Protein AF-A0A930ERE7-F1 (afdb_monomer)

Structure (mmCIF, N/CA/C/O backbone):
data_AF-A0A930ERE7-F1
#
_entry.id   AF-A0A930ERE7-F1
#
loop_
_atom_site.group_PDB
_atom_site.id
_atom_site.type_symbol
_atom_site.label_atom_id
_atom_site.label_alt_id
_atom_site.label_comp_id
_atom_site.label_asym_id
_atom_site.label_entity_id
_atom_site.label_seq_id
_atom_site.pdbx_PDB_ins_code
_atom_site.Cartn_x
_atom_site.Cartn_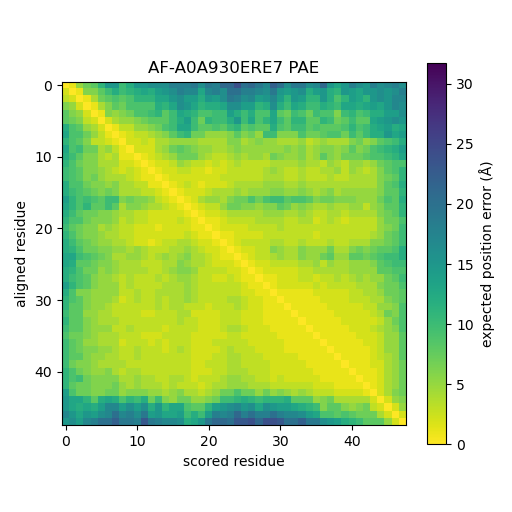y
_atom_site.Cartn_z
_atom_site.occupancy
_atom_site.B_iso_or_equiv
_atom_site.auth_seq_id
_atom_site.auth_comp_id
_atom_site.auth_asym_id
_atom_site.auth_atom_id
_atom_site.pdbx_PDB_model_num
ATOM 1 N N . MET A 1 1 ? 16.601 -10.412 -1.789 1.00 45.03 1 MET A N 1
ATOM 2 C CA . MET A 1 1 ? 16.201 -10.977 -0.465 1.00 45.03 1 MET A CA 1
ATOM 3 C C . MET A 1 1 ? 14.709 -10.675 -0.324 1.00 45.03 1 MET A C 1
ATOM 5 O O . MET A 1 1 ? 14.339 -9.627 -0.812 1.00 45.03 1 MET A O 1
ATOM 9 N N . ILE A 1 2 ? 13.810 -11.529 0.195 1.00 54.62 2 ILE A N 1
ATOM 10 C CA . ILE A 1 2 ? 12.398 -11.081 0.311 1.00 54.62 2 ILE A CA 1
ATOM 11 C C . ILE A 1 2 ? 12.353 -10.067 1.463 1.00 54.62 2 ILE A C 1
ATOM 13 O O . ILE A 1 2 ? 12.676 -10.470 2.585 1.00 54.62 2 ILE A O 1
ATOM 17 N N . PRO A 1 3 ? 12.022 -8.785 1.224 1.00 58.31 3 PRO A N 1
ATOM 18 C CA . PRO A 1 3 ? 11.936 -7.806 2.298 1.00 58.31 3 PRO A CA 1
ATOM 19 C C . PRO A 1 3 ? 10.923 -8.284 3.342 1.00 58.31 3 PRO A C 1
ATOM 21 O O . PRO A 1 3 ? 9.925 -8.924 3.005 1.00 58.31 3 PRO A O 1
ATOM 24 N N . ILE A 1 4 ? 11.202 -8.039 4.624 1.00 63.81 4 ILE A N 1
ATOM 25 C CA . ILE A 1 4 ? 10.295 -8.429 5.707 1.00 63.81 4 ILE A CA 1
ATOM 26 C C . ILE A 1 4 ? 9.036 -7.579 5.558 1.00 63.81 4 ILE A C 1
ATOM 28 O O . ILE A 1 4 ? 9.015 -6.409 5.917 1.00 63.81 4 ILE A O 1
ATOM 32 N N . ILE A 1 5 ? 7.992 -8.173 4.990 1.00 66.94 5 ILE A N 1
ATOM 33 C CA . ILE A 1 5 ? 6.693 -7.526 4.868 1.00 66.94 5 ILE A CA 1
ATOM 34 C C . ILE A 1 5 ? 6.080 -7.520 6.263 1.00 66.94 5 ILE A C 1
AT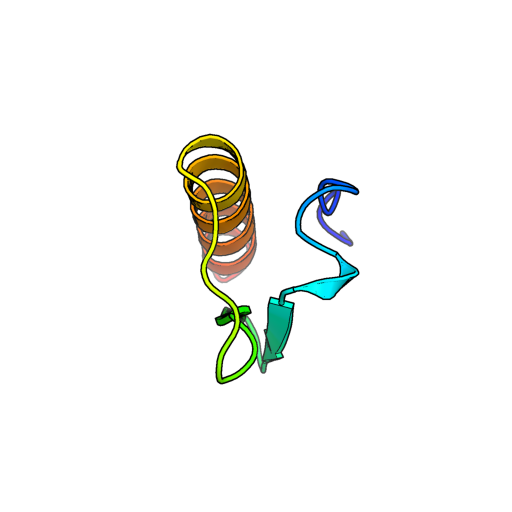OM 36 O O . ILE A 1 5 ? 5.804 -8.586 6.827 1.00 66.94 5 ILE A O 1
ATOM 40 N N . GLY A 1 6 ? 5.851 -6.328 6.808 1.00 68.00 6 GLY A N 1
ATOM 41 C CA . GLY A 1 6 ? 5.071 -6.157 8.021 1.00 68.00 6 GLY A CA 1
ATOM 42 C C . GLY A 1 6 ? 3.747 -6.908 7.909 1.00 68.00 6 GLY A C 1
ATOM 43 O O . GLY A 1 6 ? 3.012 -6.785 6.920 1.00 68.00 6 GLY A O 1
ATOM 44 N N . LYS A 1 7 ? 3.420 -7.729 8.916 1.00 71.38 7 LYS A N 1
ATOM 45 C CA . LYS A 1 7 ? 2.157 -8.493 8.951 1.00 71.38 7 LYS A CA 1
ATOM 46 C C . LY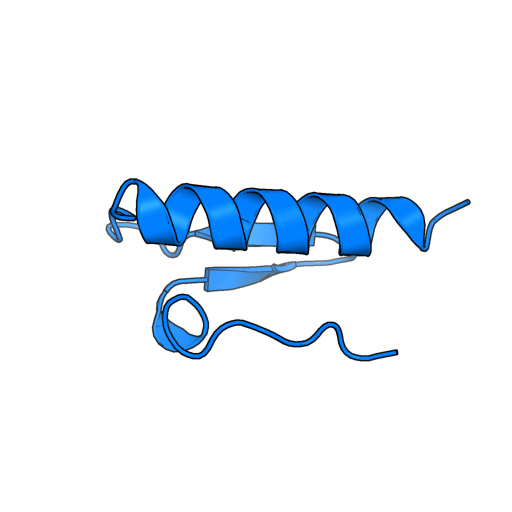S A 1 7 ? 0.928 -7.592 8.767 1.00 71.38 7 LYS A C 1
ATOM 48 O O . LYS A 1 7 ? -0.108 -8.085 8.328 1.00 71.38 7 LYS A O 1
ATOM 53 N N . LEU A 1 8 ? 1.059 -6.306 9.098 1.00 72.38 8 LEU A N 1
ATOM 54 C CA . LEU A 1 8 ? 0.028 -5.280 8.989 1.00 72.38 8 LEU A CA 1
ATOM 55 C C . LEU A 1 8 ? -0.382 -5.024 7.529 1.00 72.38 8 LEU A C 1
ATOM 57 O O . LEU A 1 8 ? -1.572 -5.032 7.213 1.00 72.38 8 LEU A O 1
ATOM 61 N N . ILE A 1 9 ? 0.584 -4.905 6.613 1.00 81.38 9 ILE A N 1
ATOM 62 C CA . ILE A 1 9 ? 0.314 -4.532 5.214 1.00 81.38 9 ILE A CA 1
ATOM 63 C C . ILE A 1 9 ? 0.223 -5.720 4.250 1.00 81.38 9 ILE A C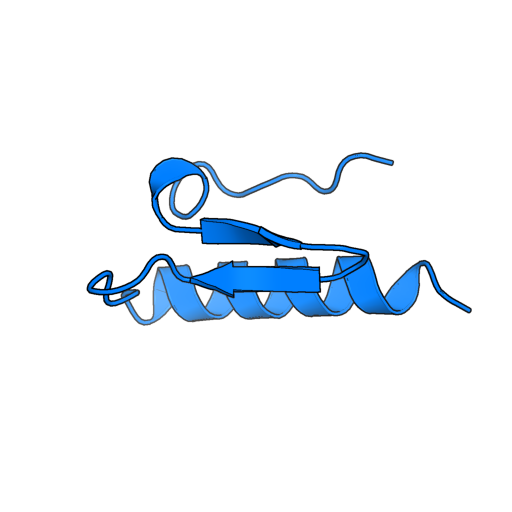 1
ATOM 65 O O . ILE A 1 9 ? -0.314 -5.571 3.154 1.00 81.38 9 ILE A O 1
ATOM 69 N N . SER A 1 10 ? 0.658 -6.921 4.653 1.00 78.69 10 SER A N 1
ATOM 70 C CA . SER A 1 10 ? 0.734 -8.114 3.785 1.00 78.69 10 SER A CA 1
ATOM 71 C C . SER A 1 10 ? -0.577 -8.469 3.055 1.00 78.69 10 SER A C 1
ATOM 73 O O . SER A 1 10 ? -0.547 -8.896 1.903 1.00 78.69 10 SER A O 1
ATOM 75 N N . GLY A 1 11 ? -1.742 -8.261 3.679 1.00 83.44 11 GLY A N 1
ATOM 76 C CA . GLY A 1 11 ? -3.046 -8.505 3.040 1.00 83.44 11 GLY A CA 1
ATOM 77 C C . GLY A 1 11 ? -3.579 -7.337 2.201 1.00 83.44 11 GLY A C 1
ATOM 78 O O . GLY A 1 11 ? -4.513 -7.520 1.412 1.00 83.44 11 GLY A O 1
ATOM 79 N N . LYS A 1 12 ? -2.993 -6.153 2.379 1.00 87.31 12 LYS A N 1
ATOM 80 C CA . LYS A 1 12 ? -3.469 -4.851 1.897 1.00 87.31 12 LYS A CA 1
ATOM 81 C C . LYS A 1 12 ? -2.745 -4.362 0.646 1.00 87.31 12 LYS A C 1
ATOM 83 O O . LYS A 1 12 ? -3.267 -3.487 -0.038 1.00 87.31 12 LYS A O 1
ATOM 88 N N . ILE A 1 13 ? -1.591 -4.943 0.336 1.00 88.44 13 ILE A N 1
ATOM 89 C CA . ILE A 1 13 ? -0.741 -4.551 -0.790 1.00 88.44 13 ILE A CA 1
ATOM 90 C C . ILE A 1 13 ? -0.680 -5.648 -1.858 1.00 88.44 13 ILE A C 1
ATOM 92 O O . ILE A 1 13 ? -1.015 -6.809 -1.604 1.00 88.44 13 ILE A O 1
ATOM 96 N N . GLU A 1 14 ? -0.250 -5.273 -3.054 1.00 87.56 14 GLU A N 1
ATOM 97 C CA . GLU A 1 14 ? 0.088 -6.153 -4.167 1.00 87.56 14 GLU A CA 1
ATOM 98 C C . GLU A 1 14 ? 1.503 -5.833 -4.648 1.00 87.56 14 GLU A C 1
ATOM 100 O O . GLU A 1 14 ? 1.886 -4.670 -4.770 1.00 87.56 14 GLU A O 1
ATOM 105 N N . PHE A 1 15 ? 2.280 -6.878 -4.926 1.00 84.31 15 PHE A N 1
ATOM 106 C CA . PHE A 1 15 ? 3.610 -6.744 -5.509 1.00 84.31 15 PHE A CA 1
ATOM 107 C C . PHE A 1 15 ? 3.475 -6.594 -7.018 1.00 84.31 15 PHE A C 1
ATOM 109 O O . PHE A 1 15 ? 2.860 -7.433 -7.681 1.00 84.31 15 PHE A O 1
ATOM 116 N N . ILE A 1 16 ? 4.070 -5.537 -7.553 1.00 83.62 16 ILE A N 1
ATOM 117 C CA . ILE A 1 16 ? 4.243 -5.331 -8.987 1.00 83.62 16 ILE A CA 1
ATOM 118 C C . ILE A 1 16 ? 5.728 -5.452 -9.332 1.00 83.62 16 ILE A C 1
ATOM 120 O O . ILE A 1 16 ? 6.571 -5.658 -8.461 1.00 83.62 16 ILE A O 1
ATOM 124 N N . HIS A 1 17 ? 6.061 -5.399 -10.620 1.00 79.44 17 HIS A N 1
ATOM 125 C CA . HIS A 1 17 ? 7.440 -5.572 -11.068 1.00 79.44 17 HIS A CA 1
ATOM 126 C C . HIS A 1 17 ? 8.338 -4.496 -10.430 1.00 79.44 17 HIS A C 1
ATOM 128 O O . HIS A 1 17 ? 8.247 -3.330 -10.803 1.00 79.44 17 HIS A O 1
ATOM 134 N N . ASN A 1 18 ? 9.172 -4.908 -9.469 1.00 78.56 18 ASN A N 1
ATOM 135 C CA . ASN A 1 18 ? 10.081 -4.058 -8.692 1.00 78.56 18 ASN A CA 1
ATOM 136 C C . ASN A 1 18 ? 9.436 -2.975 -7.799 1.00 78.56 18 ASN A C 1
ATOM 138 O O . ASN A 1 18 ? 10.117 -2.052 -7.366 1.00 78.56 18 ASN A O 1
ATOM 142 N N . ASP A 1 19 ? 8.136 -3.060 -7.512 1.00 83.94 19 ASP A N 1
ATOM 143 C CA . ASP A 1 19 ? 7.431 -2.062 -6.692 1.00 83.94 19 ASP A CA 1
ATOM 144 C C . ASP A 1 19 ? 6.248 -2.719 -5.945 1.00 83.94 19 ASP A C 1
ATOM 146 O O . ASP A 1 19 ? 5.933 -3.898 -6.144 1.00 83.94 19 ASP A O 1
ATOM 150 N N . VAL A 1 20 ? 5.603 -1.984 -5.041 1.00 86.75 20 VAL A N 1
ATOM 151 C CA . VAL A 1 20 ? 4.442 -2.431 -4.263 1.00 86.75 20 VAL A CA 1
ATOM 152 C C . VAL A 1 20 ? 3.355 -1.380 -4.343 1.00 86.75 20 VAL A C 1
ATOM 154 O O . VAL A 1 20 ? 3.603 -0.193 -4.167 1.00 86.75 20 VAL A O 1
ATOM 157 N N . ILE A 1 21 ? 2.121 -1.823 -4.556 1.00 89.50 21 ILE A N 1
ATOM 158 C CA . ILE A 1 21 ? 0.949 -0.950 -4.615 1.00 89.50 21 ILE A CA 1
ATOM 159 C C . ILE A 1 21 ? -0.070 -1.354 -3.560 1.00 89.50 21 ILE A C 1
ATOM 161 O O . ILE A 1 21 ? -0.164 -2.515 -3.170 1.00 89.50 21 ILE A O 1
ATOM 165 N N . VAL A 1 22 ? -0.875 -0.400 -3.106 1.00 89.69 22 VAL A N 1
ATOM 166 C CA . VAL A 1 22 ? -2.008 -0.684 -2.220 1.00 89.69 22 VAL A CA 1
ATOM 167 C C . VAL A 1 22 ? -3.174 -1.221 -3.049 1.00 89.69 22 VAL A C 1
ATOM 169 O O . VAL A 1 22 ? -3.490 -0.684 -4.114 1.00 89.69 22 VAL A O 1
ATOM 172 N N . LYS A 1 23 ? -3.844 -2.268 -2.555 1.00 89.88 23 LYS A N 1
ATOM 173 C CA . LYS A 1 23 ? -5.032 -2.836 -3.201 1.00 89.88 23 LYS A CA 1
ATOM 174 C C . LYS A 1 23 ? -6.113 -1.781 -3.374 1.00 89.88 23 LYS A C 1
ATOM 176 O O . LYS A 1 23 ? -6.378 -0.960 -2.494 1.00 89.88 23 LYS A O 1
ATOM 181 N N . LYS A 1 24 ? -6.816 -1.853 -4.501 1.00 86.12 24 LYS A N 1
ATOM 182 C CA . LYS A 1 24 ? -7.897 -0.918 -4.808 1.00 86.12 24 LYS A CA 1
ATOM 183 C C . LYS A 1 24 ? -8.988 -0.967 -3.731 1.00 86.12 24 LYS A C 1
ATOM 185 O O . LYS A 1 24 ? -9.568 -2.018 -3.475 1.00 86.12 24 LYS A O 1
ATOM 190 N N . GLY A 1 25 ? -9.290 0.190 -3.139 1.00 85.81 25 GLY A N 1
ATOM 191 C CA . GLY A 1 25 ? -10.302 0.328 -2.086 1.00 85.81 25 GLY A CA 1
ATOM 192 C C . GLY A 1 25 ? -9.796 0.044 -0.670 1.00 85.81 25 GLY A C 1
ATOM 193 O O . GLY A 1 25 ? -10.582 0.129 0.270 1.00 85.81 25 GLY A O 1
ATOM 194 N N . VAL A 1 26 ? -8.507 -0.260 -0.501 1.00 87.56 26 VAL A N 1
ATOM 195 C CA . VAL A 1 26 ? -7.872 -0.345 0.814 1.00 87.56 26 VAL A CA 1
ATOM 196 C C . VAL A 1 26 ? -7.300 1.019 1.183 1.00 87.56 26 VAL A C 1
ATOM 198 O O . VAL A 1 26 ? -6.608 1.651 0.390 1.00 87.56 26 VAL A O 1
ATOM 201 N N . VAL A 1 27 ? -7.600 1.465 2.400 1.00 88.31 27 VAL A N 1
ATOM 202 C CA . VAL A 1 27 ? -7.005 2.659 3.006 1.00 88.31 27 VAL A CA 1
ATOM 203 C C . VAL A 1 27 ? -6.059 2.185 4.098 1.00 88.31 27 VAL A C 1
ATOM 205 O O . VAL A 1 27 ? -6.462 1.405 4.965 1.00 88.31 27 VAL A O 1
ATOM 208 N N . LEU A 1 28 ? -4.803 2.618 4.022 1.00 86.69 28 LEU A N 1
ATOM 209 C CA . LEU A 1 28 ? -3.804 2.347 5.047 1.00 86.69 28 LEU A CA 1
ATOM 210 C C . LEU A 1 28 ? -4.000 3.312 6.220 1.00 86.69 28 LEU A C 1
ATOM 212 O O . LEU A 1 28 ? -4.340 4.482 6.027 1.00 86.69 28 LEU A O 1
ATOM 216 N N . THR A 1 29 ? -3.799 2.825 7.440 1.00 91.06 29 THR A N 1
ATOM 217 C CA . THR A 1 29 ? -3.630 3.711 8.599 1.00 91.06 29 THR A CA 1
ATOM 218 C C . THR A 1 29 ? -2.265 4.412 8.524 1.00 91.06 29 THR A C 1
ATOM 220 O O . THR A 1 29 ? -1.401 3.977 7.765 1.00 91.06 29 THR A O 1
ATOM 223 N N . PRO A 1 30 ? -2.020 5.477 9.308 1.00 89.56 30 PRO A N 1
ATOM 224 C CA . PRO A 1 30 ? -0.717 6.146 9.321 1.00 89.56 30 PRO A CA 1
ATOM 225 C C . PRO A 1 30 ? 0.458 5.198 9.619 1.00 89.56 30 PRO A C 1
ATOM 227 O O . PRO A 1 30 ? 1.501 5.309 8.989 1.00 89.56 30 PRO A O 1
ATOM 230 N N . GLU A 1 31 ? 0.267 4.231 10.523 1.00 87.75 31 GLU A N 1
ATOM 231 C CA . GLU A 1 31 ? 1.273 3.207 10.857 1.00 87.75 31 GLU A CA 1
ATOM 232 C C . GLU A 1 31 ? 1.549 2.267 9.671 1.00 87.75 31 GLU A C 1
ATOM 234 O O . GLU A 1 31 ? 2.688 1.926 9.374 1.00 87.75 31 GLU A O 1
ATOM 239 N N . GLU A 1 32 ? 0.500 1.873 8.949 1.00 87.88 32 GLU A N 1
ATOM 240 C CA . GLU A 1 32 ? 0.616 1.018 7.766 1.00 87.88 32 GLU A CA 1
ATOM 241 C C . GLU A 1 32 ? 1.221 1.751 6.568 1.00 87.88 32 GLU A C 1
ATOM 243 O O . GLU A 1 32 ? 1.909 1.142 5.753 1.00 87.88 32 GLU A O 1
ATOM 248 N N . GLN A 1 33 ? 0.953 3.051 6.456 1.00 88.44 33 GLN A N 1
ATOM 249 C CA . GLN A 1 33 ? 1.533 3.919 5.440 1.00 88.44 33 GLN A CA 1
ATOM 250 C C . GLN A 1 33 ? 3.056 4.001 5.616 1.00 88.44 33 GLN A C 1
ATOM 252 O O . GLN A 1 33 ? 3.778 3.876 4.633 1.00 88.44 33 GLN A O 1
ATOM 257 N N . GLU A 1 34 ? 3.539 4.132 6.856 1.00 88.94 34 GLU A N 1
ATOM 258 C CA . GLU A 1 34 ? 4.974 4.143 7.168 1.00 88.94 34 GLU A CA 1
ATOM 259 C C . GLU A 1 34 ? 5.651 2.812 6.796 1.00 88.94 34 GLU A C 1
ATOM 261 O O . GLU A 1 34 ? 6.667 2.814 6.101 1.00 88.94 34 GLU A O 1
ATOM 266 N N . GLU A 1 35 ? 5.060 1.665 7.163 1.00 87.38 35 GLU A N 1
ATOM 267 C CA . GLU A 1 35 ? 5.588 0.353 6.747 1.00 87.38 35 GLU A CA 1
ATOM 268 C C . GLU A 1 35 ? 5.574 0.167 5.223 1.00 87.38 35 GLU A C 1
ATOM 270 O O . GLU A 1 35 ? 6.484 -0.444 4.657 1.00 87.38 35 GLU A O 1
ATOM 275 N N . PHE A 1 36 ? 4.545 0.678 4.546 1.00 88.06 36 PHE A N 1
ATOM 276 C CA . PHE A 1 36 ? 4.440 0.603 3.093 1.00 88.06 36 PHE A CA 1
ATOM 277 C C . PHE A 1 36 ? 5.529 1.423 2.394 1.00 88.06 36 PHE A C 1
ATOM 279 O O . PHE A 1 36 ? 6.163 0.914 1.468 1.00 88.06 36 PHE A O 1
ATOM 286 N N . ASP A 1 37 ? 5.772 2.657 2.840 1.00 88.00 37 ASP A N 1
ATOM 287 C CA . ASP A 1 37 ? 6.827 3.512 2.291 1.00 88.00 37 ASP A CA 1
ATOM 288 C C . ASP A 1 37 ? 8.220 2.902 2.520 1.00 88.00 37 ASP A C 1
ATOM 290 O O . ASP A 1 37 ? 9.011 2.834 1.577 1.00 88.00 37 ASP A O 1
ATOM 294 N N . LEU A 1 38 ? 8.488 2.343 3.708 1.00 86.69 38 LEU A N 1
ATOM 295 C CA . LEU A 1 38 ? 9.737 1.621 3.996 1.00 86.69 38 LEU A CA 1
ATOM 296 C C . LEU A 1 38 ? 9.932 0.406 3.078 1.00 86.69 38 LEU A C 1
ATOM 298 O O . LEU A 1 38 ? 11.023 0.189 2.545 1.00 86.69 38 LEU A O 1
ATOM 302 N N . LEU A 1 39 ? 8.877 -0.389 2.874 1.00 84.50 39 LEU A N 1
ATOM 303 C CA . LEU A 1 39 ? 8.917 -1.549 1.982 1.00 84.50 39 LEU A CA 1
ATOM 304 C C . LEU A 1 39 ? 9.195 -1.131 0.534 1.00 84.50 39 LEU A C 1
ATOM 306 O O . LEU A 1 39 ? 9.992 -1.769 -0.156 1.00 84.50 39 LEU A O 1
ATOM 310 N N . ARG A 1 40 ? 8.542 -0.061 0.075 1.00 85.38 40 ARG A N 1
ATOM 311 C CA . ARG A 1 40 ? 8.714 0.475 -1.275 1.00 85.38 40 ARG A CA 1
ATOM 312 C C . ARG A 1 40 ? 10.122 1.030 -1.488 1.00 85.38 40 ARG A C 1
ATOM 314 O O . ARG A 1 40 ? 10.729 0.740 -2.515 1.00 85.38 40 ARG A O 1
ATOM 321 N N . GLU A 1 41 ? 10.662 1.765 -0.519 1.00 85.94 41 GLU A N 1
ATOM 322 C CA . GLU A 1 41 ? 12.032 2.291 -0.565 1.00 85.94 41 GLU A CA 1
ATOM 323 C C . GLU A 1 41 ? 13.080 1.166 -0.587 1.00 85.94 41 GLU A C 1
ATOM 325 O O . GLU A 1 41 ? 14.039 1.225 -1.363 1.00 85.94 41 GLU A O 1
ATOM 330 N N . ALA A 1 42 ? 12.876 0.106 0.204 1.00 82.06 42 ALA A N 1
ATOM 331 C CA . ALA A 1 42 ? 13.752 -1.065 0.211 1.00 82.06 42 ALA A CA 1
ATOM 332 C C . ALA A 1 42 ? 13.766 -1.787 -1.148 1.00 82.06 42 ALA A C 1
ATOM 334 O O . ALA A 1 42 ? 14.838 -2.134 -1.641 1.00 82.06 42 ALA A O 1
ATOM 335 N N . LEU A 1 43 ? 12.597 -1.955 -1.778 1.00 80.00 43 LEU A N 1
ATOM 336 C CA . LEU A 1 43 ? 12.478 -2.557 -3.112 1.00 80.00 43 LEU A CA 1
ATOM 337 C C . LEU A 1 43 ? 13.159 -1.715 -4.199 1.00 80.00 43 LEU A C 1
ATOM 339 O O . LEU A 1 43 ? 13.812 -2.270 -5.076 1.00 80.00 43 LEU A O 1
ATOM 343 N N . HIS A 1 44 ? 13.056 -0.385 -4.123 1.00 77.50 44 HIS A N 1
ATOM 344 C CA . HIS A 1 44 ? 13.722 0.525 -5.070 1.00 77.50 44 HIS A CA 1
ATOM 345 C C . HIS A 1 44 ? 15.235 0.597 -4.865 1.00 77.50 44 HIS A C 1
ATOM 347 O O . HIS A 1 44 ? 15.976 0.859 -5.810 1.00 77.50 44 HIS A O 1
ATOM 353 N N . SER A 1 45 ? 15.710 0.363 -3.643 1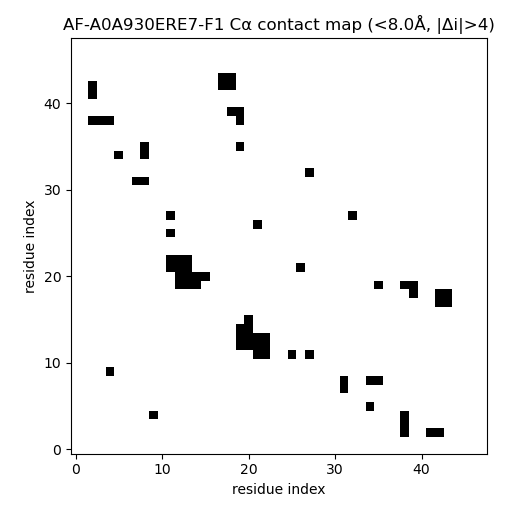.00 69.75 45 SER A N 1
ATOM 354 C CA . SER A 1 45 ? 17.140 0.408 -3.324 1.00 69.75 45 SER A CA 1
ATOM 355 C C . SER A 1 45 ? 17.917 -0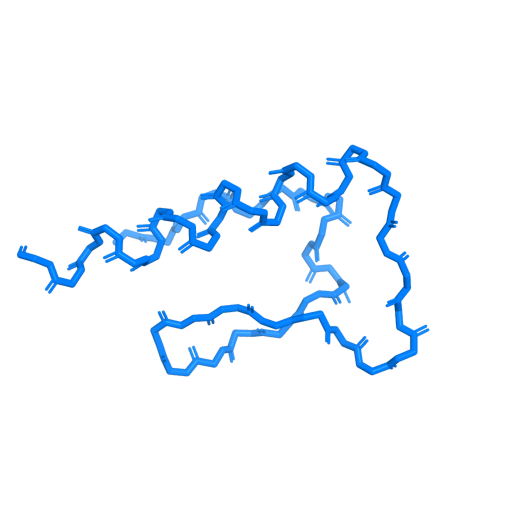.814 -3.834 1.00 69.75 45 SER A C 1
ATOM 357 O O . SER A 1 45 ? 19.129 -0.712 -4.007 1.00 69.75 45 SER A O 1
ATOM 359 N N . GLU A 1 46 ? 17.252 -1.947 -4.102 1.00 60.25 46 GLU A N 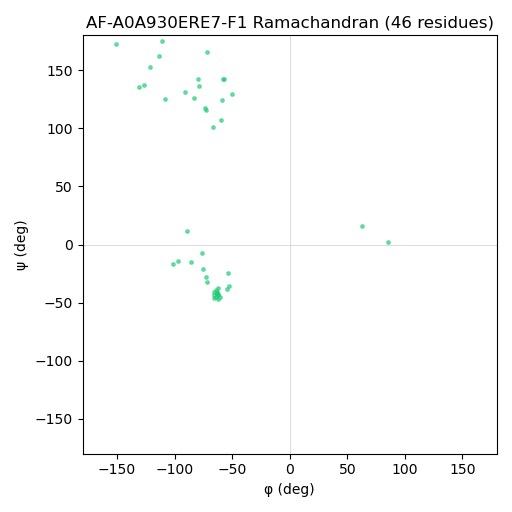1
ATOM 360 C CA . GLU A 1 46 ? 17.874 -3.143 -4.706 1.00 60.25 46 GLU A CA 1
ATOM 361 C C . GLU A 1 46 ? 18.115 -3.004 -6.232 1.00 60.25 46 GLU A C 1
ATOM 363 O O . GLU A 1 46 ? 18.799 -3.852 -6.801 1.00 60.25 46 GLU A O 1
ATOM 368 N 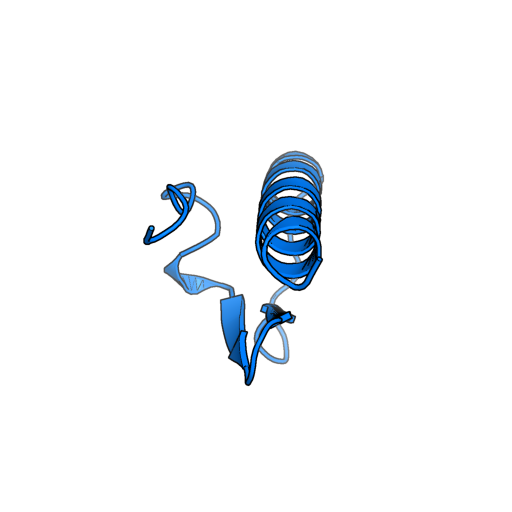N . ASP A 1 47 ? 17.630 -1.941 -6.894 1.00 55.28 47 ASP A N 1
ATOM 369 C CA . ASP A 1 47 ? 17.796 -1.717 -8.349 1.00 55.28 47 ASP A CA 1
ATOM 370 C C . ASP A 1 47 ? 19.082 -0.945 -8.737 1.00 55.28 47 ASP A C 1
ATOM 372 O O . ASP A 1 47 ? 19.221 -0.495 -9.876 1.00 55.28 47 ASP A O 1
ATOM 376 N N . ARG A 1 48 ? 20.028 -0.753 -7.803 1.00 48.28 48 ARG A N 1
ATOM 377 C CA . ARG A 1 48 ? 21.248 0.053 -8.009 1.00 48.28 48 ARG A CA 1
ATOM 378 C C . ARG A 1 48 ? 22.545 -0.753 -8.048 1.00 48.28 48 ARG A C 1
ATOM 380 O O . ARG A 1 48 ? 22.719 -1.657 -7.204 1.00 48.28 48 ARG A O 1
#

Secondary structure (DSSP, 8-state):
------TTTTTTEEEETTEEEEPTT----HHHHHHHHHHHHHHHHTT-

Nearest PDB structures (foldseek):
  1wzi-assembly1_B  TM=8.166E-01  e=6.947E+00  Thermus thermophilus

Solvent-accessible surface area (backbone atoms only — not comparable to full-atom values): 3112 Å² total; per-residue (Å²): 129,87,74,86,69,54,82,83,41,62,86,45,46,44,82,50,95,73,42,66,43,70,37,91,92,60,80,72,53,77,71,44,44,52,54,48,54,53,53,39,52,53,47,54,59,72,77,114

Sequence (48 aa):
MIPIIGKLISGKIEFIHNDVIVKKGVVLTPEEQEEFDLLREALHSEDR

Radius of gyration: 10.32 Å; Cα contacts (8 Å, |Δi|>4): 36; chains: 1; bounding box: 32×17×22 Å

Foldseek 3Di:
DQPPQDPQCPVQWDDDDLAIGGPPPDDDDPVRVVSRVVNRVVSVVVVD

pLDDT: mean 7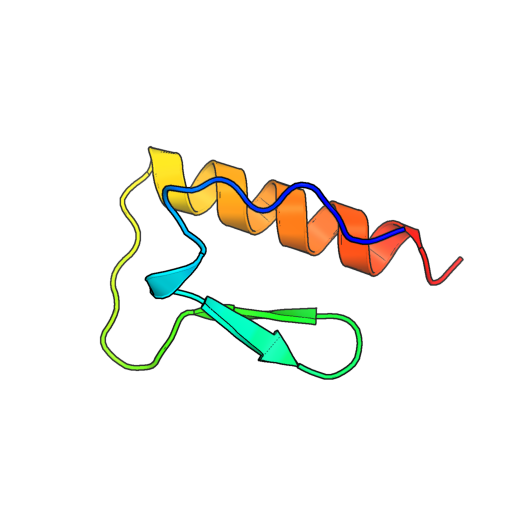9.59, std 11.88, range [45.03, 91.06]

Mean predicted aligned error: 5.93 Å